Protein AF-A0A2X1QJP3-F1 (afdb_monomer_lite)

pLDDT: mean 70.98, std 19.0, range [32.03, 96.0]

InterPro domains:
  IPR008966 Adhesion domain superfamily [SSF49401] (2-78)
  IPR008966 Adhesion domain superfamily [SSF49401] (86-143)
  IPR015243 FimH, mannose-binding domain [PF09160] (1-73)
  IPR036937 Fimbrial-type adhesion domain superfamily [G3DSA:2.60.40.1090] (1-79)
  IPR036937 Fimbrial-type adhesion domain superfamily [G3DSA:2.60.40.1090] (85-146)

Structure (mmCIF, N/CA/C/O backbone):
data_AF-A0A2X1QJP3-F1
#
_entry.id   AF-A0A2X1QJP3-F1
#
loop_
_atom_site.group_PDB
_atom_site.id
_atom_site.type_symbol
_atom_site.label_atom_id
_atom_site.label_alt_id
_atom_site.label_comp_id
_atom_site.label_asym_id
_atom_site.label_entity_id
_atom_site.label_seq_id
_atom_site.pdbx_PDB_ins_code
_atom_site.Cartn_x
_atom_site.Cartn_y
_atom_site.Cartn_z
_atom_site.occupancy
_atom_site.B_iso_or_equiv
_atom_site.auth_seq_id
_atom_site.auth_comp_id
_atom_site.auth_asym_id
_atom_site.auth_atom_id
_atom_site.pdbx_PDB_model_num
ATOM 1 N N . MET A 1 1 ? 5.373 -3.718 -8.572 1.00 86.00 1 MET A N 1
ATOM 2 C CA . MET A 1 1 ? 6.142 -2.502 -9.040 1.00 86.00 1 MET A CA 1
ATOM 3 C C . MET A 1 1 ? 5.892 -2.263 -10.537 1.00 86.00 1 MET A C 1
ATOM 5 O O . MET A 1 1 ? 5.685 -3.204 -11.306 1.00 86.00 1 MET A O 1
ATOM 9 N N . LYS A 1 2 ? 5.605 -1.007 -10.703 1.00 88.56 2 LYS A N 1
ATOM 10 C CA . LYS A 1 2 ? 5.464 -0.645 -12.133 1.00 88.56 2 LYS A CA 1
ATOM 11 C C . LYS A 1 2 ? 6.765 -0.025 -12.666 1.00 88.56 2 LYS A C 1
ATOM 13 O O . LYS A 1 2 ? 7.277 0.955 -12.121 1.00 88.56 2 LYS A O 1
ATOM 18 N N . TYR A 1 3 ? 7.300 -0.706 -13.727 1.00 91.44 3 TYR A N 1
ATOM 19 C CA . TYR A 1 3 ? 8.567 -0.213 -14.304 1.00 91.44 3 TYR A CA 1
ATOM 20 C C . TYR A 1 3 ? 8.457 -0.128 -15.829 1.00 91.44 3 TYR A C 1
ATOM 22 O O . TYR A 1 3 ? 8.129 -1.106 -16.504 1.00 91.44 3 TYR A O 1
ATOM 30 N N . ASN A 1 4 ? 8.696 1.140 -16.280 1.00 90.75 4 ASN A N 1
ATOM 31 C CA . ASN A 1 4 ? 8.636 1.416 -17.729 1.00 90.75 4 ASN A CA 1
ATOM 32 C C . ASN A 1 4 ? 7.304 0.968 -18.326 1.00 90.75 4 ASN A C 1
ATOM 34 O O . ASN A 1 4 ? 7.266 0.372 -19.404 1.00 90.75 4 ASN A O 1
ATOM 38 N N . GLY A 1 5 ? 6.234 1.150 -17.460 1.00 87.94 5 GLY A N 1
ATOM 39 C CA . GLY A 1 5 ? 4.871 0.934 -18.004 1.00 87.94 5 GLY A CA 1
ATOM 40 C C . GLY A 1 5 ? 4.394 -0.508 -17.795 1.00 87.94 5 GLY A C 1
ATOM 41 O O . GLY A 1 5 ? 3.233 -0.811 -18.074 1.00 87.94 5 GLY A O 1
ATOM 42 N N . THR A 1 6 ? 5.321 -1.390 -17.275 1.00 89.25 6 THR A N 1
ATOM 43 C CA . THR A 1 6 ? 4.918 -2.798 -17.071 1.00 89.25 6 THR A CA 1
ATOM 44 C C . THR A 1 6 ? 4.939 -3.119 -15.568 1.00 89.25 6 THR A C 1
ATOM 46 O O . THR A 1 6 ? 5.788 -2.629 -14.820 1.00 89.25 6 THR A O 1
ATOM 49 N N . SER A 1 7 ? 3.946 -4.020 -15.262 1.00 90.19 7 SER A N 1
ATOM 50 C CA . SER A 1 7 ? 3.829 -4.359 -13.821 1.00 90.19 7 SER A CA 1
ATOM 51 C C . SER A 1 7 ? 4.610 -5.643 -13.510 1.00 90.19 7 SER A C 1
ATOM 53 O O . SER A 1 7 ? 4.568 -6.617 -14.265 1.00 90.19 7 SER A O 1
ATOM 55 N N . TYR A 1 8 ? 5.428 -5.476 -12.448 1.00 86.94 8 TYR A N 1
ATOM 56 C CA . TYR A 1 8 ? 6.179 -6.636 -11.925 1.00 86.94 8 TYR A CA 1
ATOM 57 C C . TYR A 1 8 ? 5.855 -6.868 -10.445 1.00 86.94 8 TYR A C 1
ATOM 59 O O . TYR A 1 8 ? 5.466 -5.946 -9.724 1.00 86.94 8 TYR A O 1
ATOM 67 N N . PRO A 1 9 ? 5.975 -8.196 -10.080 1.00 87.88 9 PRO A N 1
ATOM 68 C CA . PRO A 1 9 ? 5.813 -8.434 -8.638 1.00 87.88 9 PRO A CA 1
ATOM 69 C C . PRO A 1 9 ? 6.977 -7.834 -7.828 1.00 87.88 9 PRO A C 1
ATOM 71 O O . PRO A 1 9 ? 8.089 -7.676 -8.339 1.00 87.88 9 PRO A O 1
ATOM 74 N N . PHE A 1 10 ? 6.541 -7.442 -6.624 1.00 83.62 10 PHE A N 1
ATOM 75 C CA . PHE A 1 10 ? 7.576 -6.950 -5.686 1.00 83.62 10 PHE A CA 1
ATOM 76 C C . PHE A 1 10 ? 7.445 -7.709 -4.358 1.00 83.62 10 PHE A C 1
ATOM 78 O O . PHE A 1 10 ? 6.395 -7.691 -3.712 1.00 83.62 10 PHE A O 1
ATOM 85 N N . PRO A 1 11 ? 8.676 -8.395 -4.044 1.00 88.06 11 PRO A N 1
ATOM 86 C CA . PRO A 1 11 ? 10.057 -8.305 -4.550 1.00 88.06 11 PRO A CA 1
ATOM 87 C C . PRO A 1 11 ? 10.199 -8.958 -5.935 1.00 88.06 11 PRO A C 1
ATOM 89 O O . PRO A 1 11 ? 9.507 -9.929 -6.252 1.00 88.06 11 PRO A O 1
ATOM 92 N N . THR A 1 12 ? 11.014 -8.305 -6.797 1.00 87.94 12 THR A N 1
ATOM 93 C CA . THR A 1 12 ? 11.118 -8.822 -8.184 1.00 87.94 12 THR A CA 1
ATOM 94 C C . THR A 1 12 ? 11.831 -10.178 -8.180 1.00 87.94 12 THR A C 1
ATOM 96 O O . THR A 1 12 ? 12.723 -10.429 -7.367 1.00 87.94 12 THR A O 1
ATOM 99 N N . THR A 1 13 ? 11.341 -11.094 -8.994 1.00 90.00 13 THR A N 1
ATOM 100 C CA . THR A 1 13 ? 11.968 -12.438 -9.067 1.00 90.00 13 THR A CA 1
ATOM 101 C C . THR A 1 13 ? 12.755 -12.573 -10.371 1.00 90.00 13 THR A C 1
ATOM 103 O O . THR A 1 13 ? 13.557 -13.498 -10.511 1.00 90.00 13 THR A O 1
ATOM 106 N N . THR A 1 14 ? 12.459 -11.616 -11.236 1.00 90.31 14 THR A N 1
ATOM 107 C CA . THR A 1 14 ? 13.229 -11.625 -12.495 1.00 90.31 14 THR A CA 1
ATOM 108 C C . THR A 1 14 ? 13.652 -10.191 -12.830 1.00 90.31 14 THR A C 1
ATOM 110 O O . THR A 1 14 ? 13.068 -9.222 -12.340 1.00 90.31 14 THR A O 1
ATOM 113 N N . GLU A 1 15 ? 14.772 -10.194 -13.726 1.00 90.38 15 GLU A N 1
ATOM 114 C CA . GLU A 1 15 ? 15.250 -8.857 -14.147 1.00 90.38 15 GLU A CA 1
ATOM 115 C C . GLU A 1 15 ? 14.221 -8.168 -15.060 1.00 90.38 15 GLU A C 1
ATOM 117 O O . GLU A 1 15 ? 13.614 -8.799 -15.927 1.00 90.38 15 GLU A O 1
ATOM 122 N N . THR A 1 16 ? 13.987 -6.837 -14.762 1.00 92.69 16 THR A N 1
ATOM 123 C CA . THR A 1 16 ? 12.951 -6.103 -15.531 1.00 92.69 16 THR A CA 1
ATOM 124 C C . THR A 1 16 ? 13.511 -5.683 -16.893 1.00 92.69 16 THR A C 1
ATOM 126 O O . THR A 1 16 ? 14.692 -5.881 -17.182 1.00 92.69 16 THR A O 1
ATOM 129 N N . ALA A 1 17 ? 12.527 -5.110 -17.668 1.00 90.44 17 ALA A N 1
ATOM 130 C CA . ALA A 1 17 ? 12.951 -4.651 -19.004 1.00 90.44 17 ALA A CA 1
ATOM 131 C C . ALA A 1 17 ? 13.870 -3.423 -18.873 1.00 90.44 17 ALA A C 1
ATOM 133 O O . ALA A 1 17 ? 13.816 -2.687 -17.885 1.00 90.44 17 ALA A O 1
ATOM 134 N N . ARG A 1 18 ? 14.727 -3.341 -19.989 1.00 91.12 18 ARG A N 1
ATOM 135 C CA . ARG A 1 18 ? 15.709 -2.229 -19.941 1.00 91.12 18 ARG A CA 1
ATOM 136 C C . ARG A 1 18 ? 15.039 -0.894 -20.302 1.00 91.12 18 ARG A C 1
ATOM 138 O O . ARG A 1 18 ? 14.050 -0.854 -21.038 1.00 91.12 18 ARG A O 1
ATOM 145 N N . VAL A 1 19 ? 15.619 0.168 -19.617 1.00 92.81 19 VAL A N 1
ATOM 146 C CA . VAL A 1 19 ? 15.228 1.546 -19.997 1.00 92.81 19 VAL A CA 1
ATOM 147 C C . VAL A 1 19 ? 16.423 2.211 -20.693 1.00 92.81 19 VAL A C 1
ATOM 149 O O . VAL A 1 19 ? 17.562 2.133 -20.226 1.00 92.81 19 VAL A O 1
ATOM 152 N N . ILE A 1 20 ? 16.043 2.934 -21.829 1.00 92.38 20 ILE A N 1
ATOM 153 C CA . ILE A 1 20 ? 17.155 3.522 -22.611 1.00 92.38 20 ILE A CA 1
ATOM 154 C C . ILE A 1 20 ? 17.252 5.020 -22.277 1.00 92.38 20 ILE A C 1
ATOM 156 O O . ILE A 1 20 ? 16.264 5.756 -22.337 1.00 92.38 20 ILE A O 1
ATOM 160 N N . TYR A 1 21 ? 18.461 5.326 -21.870 1.00 92.25 21 TYR A N 1
ATOM 161 C CA . TYR A 1 21 ? 18.738 6.772 -21.711 1.00 92.25 21 TYR A CA 1
ATOM 162 C C . TYR A 1 21 ? 19.705 7.233 -22.805 1.00 92.25 21 TYR A C 1
ATOM 164 O O . TYR A 1 21 ? 20.888 6.883 -22.804 1.00 92.25 21 TYR A O 1
ATOM 172 N N . ASP A 1 22 ? 19.165 8.081 -23.780 1.00 92.81 22 ASP A N 1
ATOM 173 C CA . ASP A 1 22 ? 20.009 8.364 -24.977 1.00 92.81 22 ASP A CA 1
ATOM 174 C C . ASP A 1 22 ? 20.188 9.878 -25.132 1.00 92.81 22 ASP A C 1
ATOM 176 O O . ASP A 1 22 ? 20.591 10.348 -26.198 1.00 92.81 22 ASP A O 1
ATOM 180 N N . SER A 1 23 ? 19.866 10.574 -24.055 1.00 93.06 23 SER A N 1
ATOM 181 C CA . SER A 1 23 ? 20.024 12.043 -24.177 1.00 93.06 23 SER A CA 1
ATOM 182 C C . SER A 1 23 ? 20.761 12.573 -22.941 1.00 93.06 23 SER A C 1
ATOM 184 O O . SER A 1 23 ? 20.840 11.904 -21.908 1.00 93.06 23 SER A O 1
ATOM 186 N N . ARG A 1 24 ? 21.313 13.785 -23.129 1.00 92.56 24 ARG A N 1
ATOM 187 C CA . ARG A 1 24 ? 22.007 14.430 -21.984 1.00 92.56 24 ARG A CA 1
ATOM 188 C C . ARG A 1 24 ? 21.008 15.175 -21.097 1.00 92.56 24 ARG A C 1
ATOM 190 O O . ARG A 1 24 ? 21.357 15.584 -19.988 1.00 92.56 24 ARG A O 1
ATOM 197 N N . THR A 1 25 ? 19.827 15.245 -21.577 1.00 94.62 25 THR A N 1
ATOM 198 C CA . THR A 1 25 ? 18.778 15.877 -20.751 1.00 94.62 25 THR A CA 1
ATOM 199 C C . THR A 1 25 ? 18.263 14.906 -19.677 1.00 94.62 25 THR A C 1
ATOM 201 O O . THR A 1 25 ? 18.137 13.702 -19.910 1.00 94.62 25 THR A O 1
ATOM 204 N N . ASP A 1 26 ? 18.014 15.556 -18.500 1.00 91.38 26 ASP A N 1
ATOM 205 C CA . ASP A 1 26 ? 17.525 14.694 -17.401 1.00 91.38 26 ASP A CA 1
ATOM 206 C C . ASP A 1 26 ? 16.155 14.087 -17.744 1.00 91.38 26 ASP A C 1
ATOM 208 O O . ASP A 1 26 ? 15.246 14.779 -18.207 1.00 91.38 26 ASP A O 1
ATOM 212 N N . LYS A 1 27 ? 16.137 12.768 -17.516 1.00 91.06 27 LYS A N 1
ATOM 213 C CA . LYS A 1 27 ? 14.872 12.026 -17.719 1.00 91.06 27 LYS A CA 1
ATOM 214 C C . LYS A 1 27 ? 14.555 11.216 -16.450 1.00 91.06 27 LYS A C 1
ATOM 216 O O . LYS A 1 27 ? 15.436 10.597 -15.851 1.00 91.06 27 LYS A O 1
ATOM 221 N N . PRO A 1 28 ? 13.286 11.366 -16.112 1.00 90.19 28 PRO A N 1
ATOM 222 C CA . PRO A 1 28 ? 12.917 10.666 -14.872 1.00 90.19 28 PRO A CA 1
ATOM 223 C C . PRO A 1 28 ? 13.051 9.139 -15.020 1.00 90.19 28 PRO A C 1
ATOM 225 O O . PRO A 1 28 ? 12.919 8.595 -16.120 1.00 90.19 28 PRO A O 1
ATOM 228 N N . TRP A 1 29 ? 13.400 8.568 -13.886 1.00 90.62 29 TRP A N 1
ATOM 229 C CA . TRP A 1 29 ? 13.403 7.091 -13.798 1.00 90.62 29 TRP A CA 1
ATOM 230 C C . TRP A 1 29 ? 11.971 6.569 -13.604 1.00 90.62 29 TRP A C 1
ATOM 232 O O . TRP A 1 29 ? 11.289 6.915 -12.636 1.00 90.62 29 TRP A O 1
ATOM 242 N N . PRO A 1 30 ? 11.488 5.834 -14.633 1.00 90.69 30 PRO A N 1
ATOM 243 C CA . PRO A 1 30 ? 10.060 5.462 -14.640 1.00 90.69 30 PRO A CA 1
ATOM 244 C C . PRO A 1 30 ? 9.781 4.262 -13.726 1.00 90.69 30 PRO A C 1
ATOM 246 O O . PRO A 1 30 ? 9.454 3.172 -14.201 1.00 90.69 30 PRO A O 1
ATOM 249 N N . ALA A 1 31 ? 9.888 4.503 -12.422 1.00 87.50 31 ALA A N 1
ATOM 250 C CA . ALA A 1 31 ? 9.601 3.380 -11.499 1.00 87.50 31 ALA A CA 1
ATOM 251 C C . ALA A 1 31 ? 8.637 3.860 -10.408 1.00 87.50 31 ALA A C 1
ATOM 253 O O . ALA A 1 31 ? 8.760 4.972 -9.889 1.00 87.50 31 ALA A O 1
ATOM 254 N N . VAL A 1 32 ? 7.612 3.001 -10.307 1.00 87.75 32 VAL A N 1
ATOM 255 C CA . VAL A 1 32 ? 6.654 3.284 -9.221 1.00 87.75 32 VAL A CA 1
ATOM 256 C C . VAL A 1 32 ? 6.540 2.019 -8.358 1.00 87.75 32 VAL A C 1
ATOM 258 O O . VAL A 1 32 ? 6.320 0.916 -8.863 1.00 87.75 32 VAL A O 1
ATOM 261 N N . LEU A 1 33 ? 6.742 2.273 -6.986 1.00 82.75 33 LEU A N 1
ATOM 262 C CA . LEU A 1 33 ? 6.627 1.126 -6.057 1.00 82.75 33 LEU A CA 1
ATOM 263 C C . LEU A 1 33 ? 5.270 1.178 -5.339 1.00 82.75 33 LEU A C 1
ATOM 265 O O . LEU A 1 33 ? 4.868 2.216 -4.807 1.00 82.75 33 LEU A O 1
ATOM 269 N N . TYR A 1 34 ? 4.628 0.038 -5.516 1.00 78.25 34 TYR A N 1
ATOM 270 C CA . TYR A 1 34 ? 3.333 -0.022 -4.808 1.00 78.25 34 TYR A CA 1
ATOM 271 C C . TYR A 1 34 ? 3.488 -0.865 -3.536 1.00 78.25 34 TYR A C 1
ATOM 273 O O . TYR A 1 34 ? 4.076 -1.949 -3.552 1.00 78.25 34 TYR A O 1
ATOM 281 N N . LEU A 1 35 ? 3.119 -0.279 -2.440 1.00 70.25 35 LEU A N 1
ATOM 282 C CA . LEU A 1 35 ? 3.205 -1.022 -1.163 1.00 70.25 35 LEU A CA 1
ATOM 283 C C . LEU A 1 35 ? 1.822 -1.559 -0.785 1.00 70.25 35 LEU A C 1
ATOM 285 O O . LEU A 1 35 ? 0.806 -0.880 -0.949 1.00 70.25 35 LEU A O 1
ATOM 289 N N . THR A 1 36 ? 1.803 -2.960 -0.629 1.00 62.72 36 THR A N 1
ATOM 290 C CA . THR A 1 36 ? 0.517 -3.525 -0.181 1.00 62.72 36 THR A CA 1
ATOM 291 C C . THR A 1 36 ? 0.449 -3.472 1.359 1.00 62.72 36 THR A C 1
ATOM 293 O O . THR A 1 36 ? 1.395 -3.852 2.053 1.00 62.72 36 THR A O 1
ATOM 296 N N . PRO A 1 37 ? -0.574 -2.779 1.813 1.00 54.72 37 PRO A N 1
ATOM 297 C CA . PRO A 1 37 ? -0.717 -2.700 3.273 1.00 54.72 37 PRO A CA 1
ATOM 298 C C . PRO A 1 37 ? -0.913 -4.091 3.903 1.00 54.72 37 PRO A C 1
ATOM 300 O O . PRO A 1 37 ? -1.516 -4.981 3.299 1.00 54.72 37 PRO A O 1
ATOM 303 N N . VAL A 1 38 ? -0.136 -4.481 4.944 1.00 55.97 38 VAL A N 1
ATOM 304 C CA . VAL A 1 38 ? -0.135 -5.824 5.586 1.00 55.97 38 VAL A CA 1
ATOM 305 C C . VAL A 1 38 ? -1.216 -5.865 6.671 1.00 55.97 38 VAL A C 1
ATOM 307 O O . VAL A 1 38 ? -1.473 -6.925 7.245 1.00 55.97 38 VAL A O 1
ATOM 310 N N . SER A 1 39 ? -2.155 -4.685 6.742 1.00 47.38 39 SER A N 1
ATOM 311 C CA . SER A 1 39 ? -3.184 -4.938 7.778 1.00 47.38 39 SER A CA 1
ATOM 312 C C . SER A 1 39 ? -4.460 -4.163 7.443 1.00 47.38 39 SER A C 1
ATOM 314 O O . SER A 1 39 ? -4.481 -3.345 6.522 1.00 47.38 39 SER A O 1
ATOM 316 N N . THR A 1 40 ? -5.621 -4.713 7.881 1.00 52.19 40 THR A N 1
ATOM 317 C CA . THR A 1 40 ? -7.038 -4.341 7.657 1.00 52.19 40 THR A CA 1
ATOM 318 C C . THR A 1 40 ? -7.413 -3.154 8.552 1.00 52.19 40 THR A C 1
ATOM 320 O O . THR A 1 40 ? -8.182 -2.288 8.129 1.00 52.19 40 THR A O 1
ATOM 323 N N . ALA A 1 41 ? -6.414 -2.560 9.427 1.00 43.94 41 ALA A N 1
ATOM 324 C CA . ALA A 1 41 ? -6.808 -1.329 10.152 1.00 43.94 41 ALA A CA 1
ATOM 325 C C . ALA A 1 41 ? -5.701 -0.949 11.142 1.00 43.94 41 ALA A C 1
ATOM 327 O O . ALA A 1 41 ? -5.889 -0.053 11.969 1.00 43.94 41 ALA A O 1
ATOM 328 N N . GLY A 1 42 ? -4.424 -1.272 10.862 1.00 48.53 42 GLY A N 1
ATOM 329 C CA . GLY A 1 42 ? -3.352 -0.739 11.747 1.00 48.53 42 GLY A CA 1
ATOM 330 C C . GLY A 1 42 ? -2.223 -0.126 10.913 1.00 48.53 42 GLY A C 1
ATOM 331 O O . GLY A 1 42 ? -1.778 -0.706 9.920 1.00 48.53 42 GLY A O 1
ATOM 332 N N . GLY A 1 43 ? -2.481 1.059 10.336 1.00 51.31 43 GLY A N 1
ATOM 333 C CA . GLY A 1 43 ? -1.519 1.902 9.578 1.00 51.31 43 GLY A CA 1
ATOM 334 C C . GLY A 1 43 ? -0.066 1.545 9.914 1.00 51.31 43 GLY A C 1
ATOM 335 O O . GLY A 1 43 ? 0.237 1.021 10.988 1.00 51.31 43 GLY A O 1
ATOM 336 N N . VAL A 1 44 ? 0.713 1.075 8.938 1.00 55.22 44 VAL A N 1
ATOM 337 C CA . VAL A 1 44 ? 2.179 0.951 9.151 1.00 55.22 44 VAL A CA 1
ATOM 338 C C . VAL A 1 44 ? 2.829 2.324 8.926 1.00 55.22 44 VAL A C 1
ATOM 340 O O . VAL A 1 44 ? 2.560 3.007 7.935 1.00 55.22 44 VAL A O 1
ATOM 343 N N . ALA A 1 45 ? 3.182 2.954 10.106 1.00 58.00 45 ALA A N 1
ATOM 344 C CA . ALA A 1 45 ? 3.943 4.223 10.019 1.00 58.00 45 ALA A CA 1
ATOM 345 C C . ALA A 1 45 ? 5.290 4.002 9.311 1.00 58.00 45 ALA A C 1
ATOM 347 O O . ALA A 1 45 ? 5.982 3.009 9.546 1.00 58.00 45 ALA A O 1
ATOM 348 N N . ILE A 1 46 ? 5.430 4.680 8.058 1.00 66.94 46 ILE A N 1
ATOM 349 C CA . ILE A 1 46 ? 6.784 4.748 7.454 1.00 66.94 46 ILE A CA 1
ATOM 350 C C . ILE A 1 46 ? 7.532 5.944 8.067 1.00 66.94 46 ILE A C 1
ATOM 352 O O . ILE A 1 46 ? 7.133 7.100 7.907 1.00 66.94 46 ILE A O 1
ATOM 356 N N . THR A 1 47 ? 8.387 5.599 8.926 1.00 68.50 47 THR A N 1
ATOM 357 C CA . THR A 1 47 ? 9.137 6.623 9.679 1.00 68.50 47 THR A CA 1
ATOM 358 C C . THR A 1 47 ? 10.318 7.144 8.839 1.00 68.50 47 THR A C 1
ATOM 360 O O . THR A 1 47 ? 10.880 6.422 8.012 1.00 68.50 47 THR A O 1
ATOM 363 N N . ALA A 1 48 ? 10.480 8.477 9.043 1.00 73.06 48 ALA A N 1
ATOM 364 C CA . ALA A 1 48 ? 11.623 9.090 8.339 1.00 73.06 48 ALA A CA 1
ATOM 365 C C . ALA A 1 48 ? 12.930 8.401 8.762 1.00 73.06 48 ALA A C 1
ATOM 367 O O . ALA A 1 48 ? 13.126 8.066 9.933 1.00 73.06 48 ALA A O 1
ATOM 368 N N . GLY A 1 49 ? 13.602 8.030 7.730 1.00 74.75 49 GLY A N 1
ATOM 369 C CA . GLY A 1 49 ? 14.935 7.473 8.042 1.00 74.75 49 GLY A CA 1
ATOM 370 C C . GLY A 1 49 ? 14.912 5.942 8.038 1.00 74.75 49 GLY A C 1
ATOM 371 O O . GLY A 1 49 ? 15.975 5.318 8.063 1.00 74.75 49 GLY A O 1
ATOM 372 N N . SER A 1 50 ? 13.699 5.458 7.975 1.00 79.62 50 SER A N 1
ATOM 373 C CA . SER A 1 50 ? 13.629 3.985 7.929 1.00 79.62 50 SER A CA 1
ATOM 374 C C . SER A 1 50 ? 13.778 3.460 6.493 1.00 79.62 50 SER A C 1
ATOM 376 O O . SER A 1 50 ? 13.420 4.134 5.525 1.00 79.62 50 SER A O 1
ATOM 378 N N . LEU A 1 51 ? 14.514 2.361 6.442 1.00 80.56 51 LEU A N 1
ATOM 379 C CA . LEU A 1 51 ? 14.685 1.732 5.113 1.00 80.56 51 LEU A CA 1
ATOM 380 C C . LEU A 1 51 ? 13.358 1.122 4.634 1.00 80.56 51 LEU A C 1
ATOM 382 O O . LEU A 1 51 ? 12.747 0.303 5.325 1.00 80.56 51 LEU A O 1
ATOM 386 N N . ILE A 1 52 ? 12.967 1.563 3.291 1.00 79.94 52 ILE A N 1
ATOM 387 C CA . ILE A 1 52 ? 11.635 1.112 2.809 1.00 79.94 52 ILE A CA 1
ATOM 388 C C . ILE A 1 52 ? 11.819 0.141 1.641 1.00 79.94 52 ILE A C 1
ATOM 390 O O . ILE A 1 52 ? 11.004 -0.769 1.468 1.00 79.94 52 ILE A O 1
ATOM 394 N N . ALA A 1 53 ? 12.938 0.292 1.034 1.00 84.31 53 ALA A N 1
ATOM 395 C CA . ALA A 1 53 ? 13.147 -0.664 -0.077 1.00 84.31 53 ALA A CA 1
ATOM 396 C C . ALA A 1 53 ? 14.614 -0.606 -0.521 1.00 84.31 53 ALA A C 1
ATOM 398 O O . ALA A 1 53 ? 15.303 0.398 -0.321 1.00 84.31 53 ALA A O 1
ATOM 399 N N . VAL A 1 54 ? 15.015 -1.768 -1.007 1.00 88.38 54 VAL A N 1
ATOM 400 C CA . VAL A 1 54 ? 16.361 -1.840 -1.623 1.00 88.38 54 VAL A CA 1
ATOM 401 C C . VAL A 1 54 ? 16.195 -2.232 -3.098 1.00 88.38 54 VAL A C 1
ATOM 403 O O . VAL A 1 54 ? 15.562 -3.239 -3.426 1.00 88.38 54 VAL A O 1
ATOM 406 N N . LEU A 1 55 ? 16.760 -1.317 -3.941 1.00 90.00 55 LEU A N 1
ATOM 407 C CA . LEU A 1 55 ? 16.672 -1.628 -5.385 1.00 90.00 55 LEU A CA 1
ATOM 408 C C . LEU A 1 55 ? 18.065 -1.930 -5.943 1.00 90.00 55 LEU A C 1
ATOM 410 O O . LEU A 1 55 ? 19.029 -1.205 -5.685 1.00 90.00 55 LEU A O 1
ATOM 414 N N . ILE A 1 56 ? 18.034 -3.030 -6.669 1.00 92.75 56 ILE A N 1
ATOM 415 C CA . ILE A 1 56 ? 19.310 -3.404 -7.319 1.00 92.75 56 ILE A CA 1
ATOM 416 C C . ILE A 1 56 ? 19.197 -3.082 -8.816 1.00 92.75 56 ILE A C 1
ATOM 418 O O . ILE A 1 56 ? 18.347 -3.626 -9.525 1.00 92.75 56 ILE A O 1
ATOM 422 N N . LEU A 1 57 ? 20.134 -2.138 -9.261 1.00 93.06 57 LEU A N 1
ATOM 423 C CA . LEU A 1 57 ? 20.095 -1.736 -10.682 1.00 93.06 57 LEU A CA 1
ATOM 424 C C . LEU A 1 57 ? 21.261 -2.370 -11.449 1.00 93.06 57 LEU A C 1
ATOM 426 O O . LEU A 1 57 ? 22.363 -2.531 -10.919 1.00 93.06 57 LEU A O 1
ATOM 430 N N . HIS A 1 58 ? 20.864 -2.696 -12.623 1.00 95.00 58 HIS A N 1
ATOM 431 C CA . HIS A 1 58 ? 21.875 -3.284 -13.528 1.00 95.00 58 HIS A CA 1
ATOM 432 C C . HIS A 1 58 ? 22.029 -2.394 -14.768 1.00 95.00 58 HIS A C 1
ATOM 434 O O . HIS A 1 58 ? 21.087 -2.210 -15.542 1.00 95.00 58 HIS A O 1
ATOM 440 N N . GLN A 1 59 ? 23.290 -1.828 -14.852 1.00 94.19 59 GLN A N 1
ATOM 441 C CA . GLN A 1 59 ? 23.536 -0.895 -15.973 1.00 94.19 59 GLN A CA 1
ATOM 442 C C . GLN A 1 59 ? 24.482 -1.521 -17.010 1.00 94.19 59 GLN A C 1
ATOM 444 O O . GLN A 1 59 ? 25.523 -2.085 -16.669 1.00 94.19 59 GLN A O 1
ATOM 449 N N . THR A 1 60 ? 23.977 -1.345 -18.240 1.00 95.75 60 THR A N 1
ATOM 450 C CA . THR A 1 60 ? 24.832 -1.771 -19.371 1.00 95.75 60 THR A CA 1
ATOM 451 C C . THR A 1 60 ? 24.805 -0.699 -20.462 1.00 95.75 60 THR A C 1
ATOM 453 O O . THR A 1 60 ? 24.154 0.337 -20.313 1.00 95.75 60 THR A O 1
ATOM 456 N N . ASN A 1 61 ? 25.773 -1.014 -21.478 1.00 93.88 61 ASN A N 1
ATOM 457 C CA . ASN A 1 61 ? 25.771 -0.047 -22.599 1.00 93.88 61 ASN A CA 1
ATOM 458 C C . ASN A 1 61 ? 25.982 -0.781 -23.926 1.00 93.88 61 ASN A C 1
ATOM 460 O O . ASN A 1 61 ? 26.162 -1.999 -23.952 1.00 93.88 61 ASN A O 1
ATOM 464 N N . ASN A 1 62 ? 25.774 0.088 -24.969 1.00 94.12 62 ASN A N 1
ATOM 465 C CA . ASN A 1 62 ? 25.873 -0.564 -26.303 1.00 94.12 62 ASN A CA 1
ATOM 466 C C . ASN A 1 62 ? 27.258 -0.351 -26.918 1.00 94.12 62 ASN A C 1
ATOM 468 O O . ASN A 1 62 ? 27.442 -0.566 -28.117 1.00 94.12 62 ASN A O 1
ATOM 472 N N . TYR A 1 63 ? 28.313 0.064 -26.215 1.00 94.94 63 TYR A N 1
ATOM 473 C CA . TYR A 1 63 ? 29.654 0.341 -26.775 1.00 94.94 63 TYR A CA 1
ATOM 474 C C . TYR A 1 63 ? 30.647 -0.751 -26.371 1.00 94.94 63 TYR A C 1
ATOM 476 O O . TYR A 1 63 ? 31.387 -1.249 -27.222 1.00 94.94 63 TYR A O 1
ATOM 484 N N . ASN A 1 64 ? 30.563 -1.171 -25.162 1.00 96.00 64 ASN A N 1
ATOM 485 C CA . ASN A 1 64 ? 31.495 -2.239 -24.736 1.00 96.00 64 ASN A CA 1
ATOM 486 C C . ASN A 1 64 ? 30.787 -3.259 -23.844 1.00 96.00 64 ASN A C 1
ATOM 488 O O . ASN A 1 64 ? 29.563 -3.387 -23.889 1.00 96.00 64 ASN A O 1
ATOM 492 N N . SER A 1 65 ? 31.700 -4.062 -23.088 1.00 94.50 65 SER A N 1
ATOM 493 C CA . SER A 1 65 ? 31.083 -5.164 -22.309 1.00 94.50 65 SER A CA 1
ATOM 494 C C . SER A 1 65 ? 30.848 -4.735 -20.856 1.00 94.50 65 SER A C 1
ATOM 496 O O . SER A 1 65 ? 30.828 -5.576 -19.954 1.00 94.50 65 SER A O 1
ATOM 498 N N . ASP A 1 66 ? 30.737 -3.403 -20.727 1.00 95.31 66 ASP A N 1
ATOM 499 C CA . ASP A 1 66 ? 30.454 -2.939 -19.355 1.00 95.31 66 ASP A CA 1
ATOM 500 C C . ASP A 1 66 ? 29.108 -3.473 -18.846 1.00 95.31 66 ASP A C 1
ATOM 502 O O . ASP A 1 66 ? 28.094 -3.427 -19.546 1.00 95.31 66 ASP A O 1
ATOM 506 N N . SER A 1 67 ? 29.162 -3.938 -17.590 1.00 95.31 67 SER A N 1
ATOM 507 C CA . SER A 1 67 ? 27.958 -4.461 -16.912 1.00 95.31 67 SER A CA 1
ATOM 508 C C . SER A 1 67 ? 28.150 -4.369 -15.392 1.00 95.31 67 SER A C 1
ATOM 510 O O . SER A 1 67 ? 28.965 -5.084 -14.806 1.00 95.31 67 SER A O 1
ATOM 512 N N . PHE A 1 68 ? 27.399 -3.453 -14.867 1.00 94.56 68 PHE A N 1
ATOM 513 C CA . PHE A 1 68 ? 27.594 -3.218 -13.423 1.00 94.56 68 PHE A CA 1
ATOM 514 C C . PHE A 1 68 ? 26.238 -3.187 -12.713 1.00 94.56 68 PHE A C 1
ATOM 516 O O . PHE A 1 68 ? 25.216 -2.828 -13.302 1.00 94.56 68 PHE A O 1
ATOM 523 N N . GLN A 1 69 ? 26.387 -3.509 -11.410 1.00 94.12 69 GLN A N 1
ATOM 524 C CA . GLN A 1 69 ? 25.173 -3.440 -10.569 1.00 94.12 69 GLN A CA 1
ATOM 525 C C . GLN A 1 69 ? 25.371 -2.420 -9.446 1.00 94.12 69 GLN A C 1
ATOM 527 O O . GLN A 1 69 ? 26.464 -2.286 -8.890 1.00 94.12 69 GLN A O 1
ATOM 532 N N . PHE A 1 70 ? 24.248 -1.756 -9.260 1.00 92.38 70 PHE A N 1
ATOM 533 C CA . PHE A 1 70 ? 24.271 -0.776 -8.159 1.00 92.38 70 PHE A CA 1
ATOM 534 C C . PHE A 1 70 ? 23.082 -1.027 -7.226 1.00 92.38 70 PHE A C 1
ATOM 536 O O . PHE A 1 70 ? 22.000 -1.428 -7.660 1.00 92.38 70 PHE A O 1
ATOM 543 N N . ILE A 1 71 ? 23.442 -0.705 -5.955 1.00 91.62 71 ILE A N 1
ATOM 544 C CA . ILE A 1 71 ? 22.347 -0.896 -4.974 1.00 91.62 71 ILE A CA 1
ATOM 545 C C . ILE A 1 71 ? 21.897 0.489 -4.482 1.00 91.62 71 ILE A C 1
ATOM 547 O O . ILE A 1 71 ? 22.708 1.306 -4.039 1.00 91.62 71 ILE A O 1
ATOM 551 N N . TRP A 1 72 ? 20.597 0.621 -4.625 1.00 90.44 72 TRP A N 1
ATOM 552 C CA . TRP A 1 72 ? 20.035 1.888 -4.116 1.00 90.44 72 TRP A CA 1
ATOM 553 C C . TRP A 1 72 ? 19.100 1.593 -2.937 1.00 90.44 72 TRP A C 1
ATOM 555 O O . TRP A 1 72 ? 18.140 0.829 -3.055 1.00 90.44 72 TRP A O 1
ATOM 565 N N . LYS A 1 73 ? 19.477 2.333 -1.828 1.00 86.50 73 LYS A N 1
ATOM 566 C CA . LYS A 1 73 ? 18.588 2.166 -0.654 1.00 86.50 73 LYS A CA 1
ATOM 567 C C . LYS A 1 73 ? 17.677 3.393 -0.520 1.00 86.50 73 LYS A C 1
ATOM 569 O O . LYS A 1 73 ? 18.135 4.537 -0.553 1.00 86.50 73 LYS A O 1
ATOM 574 N N . PHE A 1 74 ? 16.459 3.011 -0.373 1.00 84.06 74 PHE A N 1
ATOM 575 C CA . PHE A 1 74 ? 15.496 4.133 -0.327 1.00 84.06 74 PHE A CA 1
ATOM 576 C C . PHE A 1 74 ? 15.027 4.325 1.122 1.00 84.06 74 PHE A C 1
ATOM 578 O O . PHE A 1 74 ? 14.477 3.414 1.744 1.00 84.06 74 PHE A O 1
ATOM 585 N N . THR A 1 75 ? 15.343 5.596 1.483 1.00 81.94 75 THR A N 1
ATOM 586 C CA . THR A 1 75 ? 14.962 5.981 2.857 1.00 81.94 75 THR A CA 1
ATOM 587 C C . THR A 1 75 ? 14.157 7.293 2.802 1.00 81.94 75 THR A C 1
ATOM 589 O O . THR A 1 75 ? 14.571 8.269 2.172 1.00 81.94 75 THR A O 1
ATOM 592 N N . PRO A 1 76 ? 12.988 7.147 3.380 1.00 77.19 76 PRO A N 1
ATOM 593 C CA . PRO A 1 76 ? 12.177 8.372 3.346 1.00 77.19 76 PRO A CA 1
ATOM 594 C C . PRO A 1 76 ? 12.808 9.498 4.185 1.00 77.19 76 PRO A C 1
ATOM 596 O O . PRO A 1 76 ? 13.447 9.243 5.210 1.00 77.19 76 PRO A O 1
ATOM 599 N N . THR A 1 77 ? 12.701 10.698 3.655 1.00 75.50 77 THR A N 1
ATOM 600 C CA . THR A 1 77 ? 13.293 11.863 4.367 1.00 75.50 77 THR A CA 1
ATOM 601 C C . THR A 1 77 ? 12.267 12.461 5.339 1.00 75.50 77 THR A C 1
ATOM 603 O O . THR A 1 77 ? 12.654 13.124 6.304 1.00 75.50 77 THR A O 1
ATOM 606 N N . THR A 1 78 ? 11.063 12.133 5.100 1.00 64.81 78 THR A N 1
ATOM 607 C CA . THR A 1 78 ? 10.037 12.629 6.047 1.00 64.81 78 THR A CA 1
ATOM 608 C C . THR A 1 78 ? 9.115 11.470 6.446 1.00 64.81 78 THR A C 1
ATOM 610 O O . THR A 1 78 ? 9.000 10.469 5.734 1.00 64.81 78 THR A O 1
ATOM 613 N N . THR A 1 79 ? 8.610 11.594 7.721 1.00 59.72 79 THR A N 1
ATOM 614 C CA . THR A 1 79 ? 7.669 10.556 8.197 1.00 59.72 79 THR A CA 1
ATOM 615 C C . THR A 1 79 ? 6.282 10.801 7.588 1.00 59.72 79 THR A C 1
ATOM 617 O O . THR A 1 79 ? 5.794 11.932 7.540 1.00 59.72 79 THR A O 1
ATOM 620 N N . TRP A 1 80 ? 5.888 9.751 6.906 1.00 52.31 80 TRP A N 1
ATOM 621 C CA . TRP A 1 80 ? 4.543 9.881 6.300 1.00 52.31 80 TRP A CA 1
ATOM 622 C C . TRP A 1 80 ? 3.636 8.752 6.811 1.00 52.31 80 TRP A C 1
ATOM 624 O O . TRP A 1 80 ? 4.090 7.638 7.081 1.00 52.31 80 TRP A O 1
ATOM 634 N N . TRP A 1 81 ? 2.495 9.213 7.207 1.00 45.44 81 TRP A N 1
ATOM 635 C CA . TRP A 1 81 ? 1.459 8.249 7.644 1.00 45.44 81 TRP A CA 1
ATOM 636 C C . TRP A 1 81 ? 0.615 7.801 6.442 1.00 45.44 81 TRP A C 1
ATOM 638 O O . TRP A 1 81 ? 0.111 8.622 5.672 1.00 45.44 81 TRP A O 1
ATOM 648 N N . SER A 1 82 ? 0.891 6.530 5.984 1.00 50.94 82 SER A N 1
ATOM 649 C CA . SER A 1 82 ? 0.048 5.972 4.902 1.00 50.94 82 SER A CA 1
ATOM 650 C C . SER A 1 82 ? -1.272 5.447 5.478 1.00 50.94 82 SER A C 1
ATOM 652 O O . SER A 1 82 ? -1.299 4.801 6.527 1.00 50.94 82 SER A O 1
ATOM 654 N N . PRO A 1 83 ? -2.476 6.050 4.961 1.00 43.97 83 PRO A N 1
ATOM 655 C CA . PRO A 1 83 ? -3.750 5.506 5.445 1.00 43.97 83 PRO A CA 1
ATOM 656 C C . PRO A 1 83 ? -3.888 4.004 5.121 1.00 43.97 83 PRO A C 1
ATOM 658 O O . PRO A 1 83 ? -3.339 3.518 4.129 1.00 43.97 83 PRO A O 1
ATOM 661 N N . PRO A 1 84 ? -4.211 3.113 6.119 1.00 51.75 84 PRO A N 1
ATOM 662 C CA . PRO A 1 84 ? -4.334 1.651 6.015 1.00 51.75 84 PRO A CA 1
ATOM 663 C C . PRO A 1 84 ? -5.398 1.239 4.984 1.00 51.75 84 PRO A C 1
ATOM 665 O O . PRO A 1 84 ? -6.258 2.041 4.609 1.00 51.75 84 PRO A O 1
ATOM 668 N N . ALA A 1 85 ? -4.969 0.620 4.082 1.00 52.78 85 ALA A N 1
ATOM 669 C CA . ALA A 1 85 ? -5.716 -0.424 3.337 1.00 52.78 85 ALA A CA 1
ATOM 670 C C . ALA A 1 85 ? -7.185 -0.038 3.181 1.00 52.78 85 ALA A C 1
ATOM 672 O O . ALA A 1 85 ? -7.864 0.314 4.148 1.00 52.78 85 ALA A O 1
ATOM 673 N N . GLY A 1 86 ? -7.419 1.017 2.450 1.00 61.19 86 GLY A N 1
ATOM 674 C CA . GLY A 1 86 ? -8.700 1.093 1.709 1.00 61.19 86 GLY A CA 1
ATOM 675 C C . GLY A 1 86 ? -9.778 1.827 2.519 1.00 61.19 86 GLY A C 1
ATOM 676 O O . GLY A 1 86 ? -10.758 2.301 1.941 1.00 61.19 86 GLY A O 1
ATOM 677 N N . CYS A 1 87 ? -9.481 2.175 3.982 1.00 62.56 87 CYS A N 1
ATOM 678 C CA . CYS A 1 87 ? -10.514 2.929 4.703 1.00 62.56 87 CYS A CA 1
ATOM 679 C C . CYS A 1 87 ? -9.860 3.887 5.692 1.00 62.56 87 CYS A C 1
ATOM 681 O O . CYS A 1 87 ? -8.772 3.619 6.206 1.00 62.56 87 CYS A O 1
ATOM 683 N N . ASP A 1 88 ? -10.261 5.025 5.821 1.00 67.94 88 ASP A N 1
ATOM 684 C CA . ASP A 1 88 ? -9.753 6.045 6.750 1.00 67.94 88 ASP A CA 1
ATOM 685 C C . ASP A 1 88 ? -10.858 6.478 7.724 1.00 67.94 88 ASP A C 1
ATOM 687 O O . ASP A 1 88 ? -12.049 6.325 7.446 1.00 67.94 88 ASP A O 1
ATOM 691 N N . VAL A 1 89 ? -10.330 6.790 8.975 1.00 76.62 89 VAL A N 1
ATOM 692 C CA . VAL A 1 89 ? -11.336 7.244 9.969 1.00 76.62 89 VAL A CA 1
ATOM 693 C C . VAL A 1 89 ? -11.273 8.770 10.084 1.00 76.62 89 VAL A C 1
ATOM 695 O O . VAL A 1 89 ? -10.279 9.398 9.713 1.00 76.62 89 VAL A O 1
ATOM 698 N N . SER A 1 90 ? -12.504 9.389 10.458 1.00 78.25 90 SER A N 1
ATOM 699 C CA . SER A 1 90 ? -12.614 10.867 10.451 1.00 78.25 90 SER A CA 1
ATOM 700 C C . SER A 1 90 ? -11.722 11.471 11.541 1.00 78.25 90 SER A C 1
ATOM 702 O O . SER A 1 90 ? -11.240 12.595 11.384 1.00 78.25 90 SER A O 1
ATOM 704 N N . ALA A 1 91 ? -11.393 10.681 12.613 1.00 76.19 91 ALA A N 1
ATOM 705 C CA . ALA A 1 91 ? -10.509 11.192 13.680 1.00 76.19 91 ALA A CA 1
ATOM 706 C C . ALA A 1 91 ? -9.956 10.007 14.483 1.00 76.19 91 ALA A C 1
ATOM 708 O O . ALA A 1 91 ? -10.642 9.007 14.705 1.00 76.19 91 ALA A O 1
ATOM 709 N N . ARG A 1 92 ? -8.686 10.087 14.831 1.00 75.00 92 ARG A N 1
ATOM 710 C CA . ARG A 1 92 ? -8.019 8.985 15.575 1.00 75.00 92 ARG A CA 1
ATOM 711 C C . ARG A 1 92 ? -8.118 9.222 17.081 1.00 75.00 92 ARG A C 1
ATOM 713 O O . ARG A 1 92 ? -8.061 8.266 17.856 1.00 75.00 92 ARG A O 1
ATOM 720 N N . ASP A 1 93 ? -8.209 10.525 17.347 1.00 76.81 93 ASP A N 1
ATOM 721 C CA . ASP A 1 93 ? -8.517 10.832 18.762 1.00 76.81 93 ASP A CA 1
ATOM 722 C C . ASP A 1 93 ? -9.816 11.648 18.847 1.00 76.81 93 ASP A C 1
ATOM 724 O O . ASP A 1 93 ? -9.923 12.742 18.289 1.00 76.81 93 ASP A O 1
ATOM 728 N N . VAL A 1 94 ? -10.795 11.039 19.516 1.00 76.56 94 VAL A N 1
ATOM 729 C CA . VAL A 1 94 ? -12.113 11.710 19.599 1.00 76.56 94 VAL A CA 1
ATOM 730 C C . VAL A 1 94 ? -12.386 12.047 21.071 1.00 76.56 94 VAL A C 1
ATOM 732 O O . VAL A 1 94 ? -12.219 11.212 21.964 1.00 76.56 94 VAL A O 1
ATOM 735 N N . THR A 1 95 ? -12.616 13.368 21.299 1.00 81.25 95 THR A N 1
ATOM 736 C CA . THR A 1 95 ? -13.020 13.794 22.657 1.00 81.25 95 THR A CA 1
ATOM 737 C C . THR A 1 95 ? -14.501 14.199 22.653 1.00 81.25 95 THR A C 1
ATOM 739 O O . THR A 1 95 ? -14.955 14.954 21.791 1.00 81.25 95 THR A O 1
ATOM 742 N N . VAL A 1 96 ? -15.232 13.592 23.566 1.00 80.81 96 VAL A N 1
ATOM 743 C CA . VAL A 1 96 ? -16.676 13.913 23.630 1.00 80.81 96 VAL A CA 1
ATOM 744 C C . VAL A 1 96 ? -17.009 14.342 25.066 1.00 80.81 96 VAL A C 1
ATOM 746 O O . VAL A 1 96 ? -16.434 13.840 26.034 1.00 80.81 96 VAL A O 1
ATOM 749 N N . THR A 1 97 ? -17.852 15.348 25.105 1.00 82.69 97 THR A N 1
ATOM 750 C CA . THR A 1 97 ? -18.342 15.781 26.432 1.00 82.69 97 THR A CA 1
ATOM 751 C C . THR A 1 97 ? -19.809 15.361 26.613 1.00 82.69 97 THR A C 1
ATOM 753 O O . THR A 1 97 ? -20.688 15.763 25.848 1.00 82.69 97 THR A O 1
ATOM 756 N N . LEU A 1 98 ? -19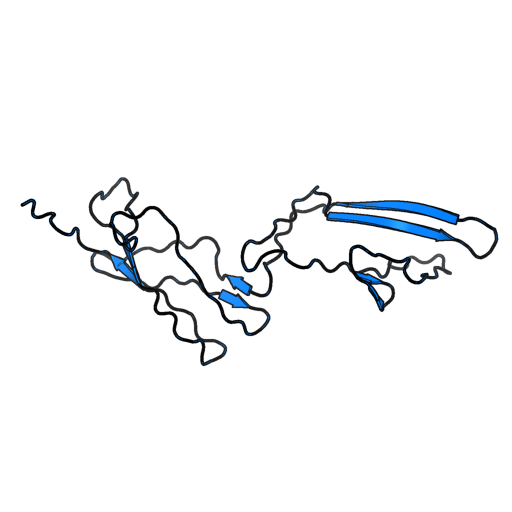.970 14.492 27.659 1.00 79.62 98 LEU A N 1
ATOM 757 C CA . LEU A 1 98 ? -21.337 13.964 27.882 1.00 79.62 98 LEU A CA 1
ATOM 758 C C . LEU A 1 98 ? -22.173 14.991 28.656 1.00 79.62 98 LEU A C 1
ATOM 760 O O . LEU A 1 98 ? -21.643 15.787 29.434 1.00 79.62 98 LEU A O 1
ATOM 764 N N . PRO A 1 99 ? -23.511 15.120 28.284 1.00 79.88 99 PRO A N 1
ATOM 765 C CA . PRO A 1 99 ? -24.402 15.947 29.114 1.00 79.88 99 PRO A CA 1
ATOM 766 C C . PRO A 1 99 ? -24.550 15.378 30.533 1.00 79.88 99 PRO A C 1
ATOM 768 O O . PRO A 1 99 ? -24.025 14.305 30.840 1.00 79.88 99 PRO A O 1
ATOM 771 N N . ASP A 1 100 ? -25.26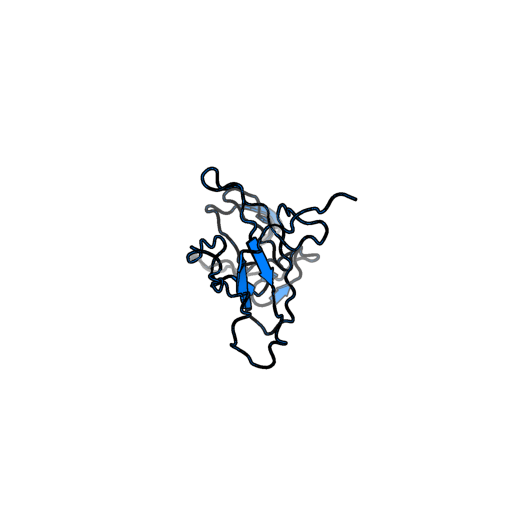6 16.268 31.375 1.00 79.25 100 ASP A N 1
ATOM 772 C CA . ASP A 1 100 ? -25.436 15.800 32.772 1.00 79.25 100 ASP A CA 1
ATOM 773 C C . ASP A 1 100 ? -26.239 14.489 32.818 1.00 79.25 100 ASP A C 1
ATOM 775 O O . ASP A 1 100 ? -27.154 14.271 32.021 1.00 79.25 100 ASP A O 1
ATOM 779 N N . TYR A 1 101 ? -25.726 13.637 33.678 1.00 70.31 101 TYR A N 1
ATOM 780 C CA . TYR A 1 101 ? -26.443 12.356 33.848 1.00 70.31 101 TYR A CA 1
ATOM 781 C C . TYR A 1 101 ? -27.924 12.609 34.187 1.00 70.31 101 TYR A C 1
ATOM 783 O O . TYR A 1 101 ? -28.254 13.470 35.006 1.00 70.31 101 TYR A O 1
ATOM 791 N N . PRO A 1 102 ? -28.573 11.578 33.419 1.00 75.81 102 PRO A N 1
ATOM 792 C CA . PRO A 1 102 ? -28.321 10.389 32.576 1.00 75.81 102 PRO A CA 1
ATOM 793 C C . PRO A 1 102 ? -28.350 10.738 31.084 1.00 75.81 102 PRO A C 1
ATOM 795 O O . PRO A 1 102 ? -28.940 10.003 30.288 1.00 75.81 102 PRO A O 1
ATOM 798 N N . GLY A 1 103 ? -27.783 11.853 30.739 1.00 71.88 103 GLY A N 1
ATOM 799 C CA . GLY A 1 103 ? -27.824 12.282 29.326 1.00 71.88 103 GLY A CA 1
ATOM 800 C C . GLY A 1 103 ? -26.879 11.430 28.461 1.00 71.88 103 GLY A C 1
ATOM 801 O O . GLY A 1 103 ? -25.964 10.775 28.965 1.00 71.88 103 GLY A O 1
ATOM 802 N N . SER A 1 104 ? -27.264 11.233 27.091 1.00 75.25 104 SER A N 1
ATOM 803 C CA . SER A 1 104 ? -26.420 10.451 26.157 1.00 75.25 104 SER A CA 1
ATOM 804 C C . SER A 1 104 ? -26.053 11.312 24.944 1.00 7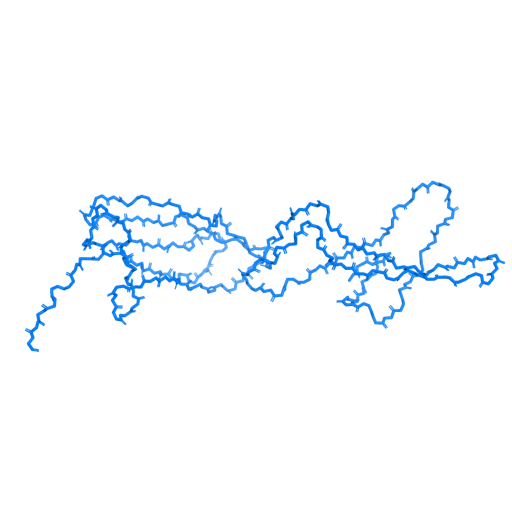5.25 104 SER A C 1
ATOM 806 O O . SER A 1 104 ? -26.700 12.324 24.663 1.00 75.25 104 SER A O 1
ATOM 808 N N . MET A 1 105 ? -24.928 10.863 24.366 1.00 73.19 105 MET A N 1
ATOM 809 C CA . MET A 1 105 ? -24.489 11.588 23.153 1.00 73.19 105 MET A CA 1
ATOM 810 C C . MET A 1 105 ? -23.892 10.591 22.152 1.00 73.19 105 MET A C 1
ATOM 812 O O . MET A 1 105 ? -23.322 9.568 22.535 1.00 73.19 105 MET A O 1
ATOM 816 N N . ALA A 1 106 ? -24.093 11.066 20.844 1.00 77.06 106 ALA A N 1
ATOM 817 C CA . ALA A 1 106 ? -23.482 10.226 19.788 1.00 77.06 106 ALA A CA 1
ATOM 818 C C . ALA A 1 106 ? -21.997 10.585 19.605 1.00 77.06 106 ALA A C 1
ATOM 820 O O . ALA A 1 106 ? -21.601 11.746 19.727 1.00 77.06 106 ALA A O 1
ATOM 821 N N . VAL A 1 107 ? -21.167 9.529 19.257 1.00 77.88 107 VAL A N 1
ATOM 822 C CA . VAL A 1 107 ? -19.731 9.762 19.010 1.00 77.88 107 VAL A CA 1
ATOM 823 C C . VAL A 1 107 ? -19.535 10.041 17.509 1.00 77.88 107 VAL A C 1
ATOM 825 O O . VAL A 1 107 ? -19.893 9.228 16.654 1.00 77.88 107 VAL A O 1
ATOM 828 N N . PRO A 1 108 ? -19.038 11.246 17.367 1.00 80.56 108 PRO A N 1
ATOM 829 C CA . PRO A 1 108 ? -18.885 11.588 15.939 1.00 80.56 108 PRO A CA 1
ATOM 830 C C . PRO A 1 108 ? -17.640 10.926 15.330 1.00 80.56 108 PRO A C 1
ATOM 832 O O . PRO A 1 108 ? -16.587 11.557 15.208 1.00 80.56 108 PRO A O 1
ATOM 835 N N . LEU A 1 109 ? -17.752 9.698 14.979 1.00 79.31 109 LEU A N 1
ATOM 836 C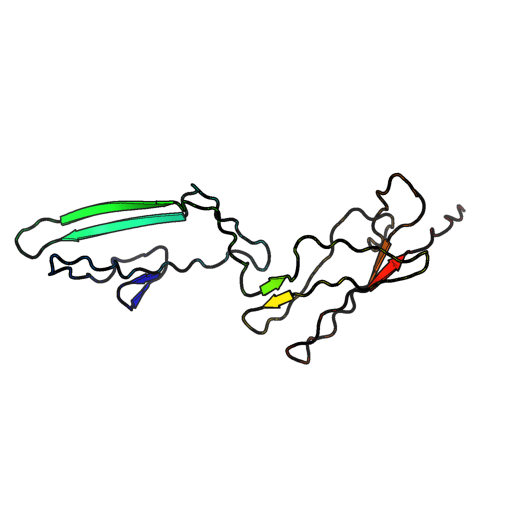 CA . LEU A 1 109 ? -16.628 8.994 14.335 1.00 79.31 109 LEU A CA 1
ATOM 837 C C . LEU A 1 109 ? -17.150 8.244 13.105 1.00 79.31 109 LEU A C 1
ATOM 839 O O . LEU A 1 109 ? -18.126 7.495 13.181 1.00 79.31 109 LEU A O 1
ATOM 843 N N . THR A 1 110 ? -16.449 8.555 11.975 1.00 79.62 110 THR A N 1
ATOM 844 C CA . THR A 1 110 ? -16.874 7.861 10.738 1.00 79.62 110 THR A CA 1
ATOM 845 C C . THR A 1 110 ? -15.656 7.185 10.100 1.00 79.62 110 THR A C 1
ATOM 847 O O . THR A 1 110 ? -14.511 7.572 10.342 1.00 79.62 110 THR A O 1
ATOM 850 N N . VAL A 1 111 ? -16.070 6.089 9.306 1.00 77.75 111 VAL A N 1
ATOM 851 C CA . VAL A 1 111 ? -14.985 5.367 8.601 1.00 77.75 111 VAL A CA 1
ATOM 852 C C . VAL A 1 111 ? -15.277 5.423 7.093 1.00 77.75 111 VAL A C 1
ATOM 854 O O . VAL A 1 111 ? -16.408 5.210 6.650 1.00 77.75 111 VAL A O 1
ATOM 857 N N . HIS A 1 112 ? -14.164 5.853 6.418 1.00 77.12 112 HIS A N 1
ATOM 858 C CA . HIS A 1 112 ? -14.290 5.882 4.946 1.00 77.12 112 HIS A CA 1
ATOM 859 C C . HIS A 1 112 ? -13.269 4.951 4.285 1.00 77.12 112 HIS A C 1
ATOM 861 O O . HIS A 1 112 ? -12.086 4.950 4.630 1.00 77.12 112 HIS A O 1
ATOM 867 N N . CYS A 1 113 ? -13.992 4.286 3.185 1.00 67.31 113 CYS A N 1
ATOM 868 C CA . CYS A 1 113 ? -13.078 3.353 2.497 1.00 67.31 113 CYS A CA 1
ATOM 869 C C . CYS A 1 113 ? -13.042 3.663 1.005 1.00 67.31 113 CYS A C 1
ATOM 871 O O . CYS A 1 113 ? -13.952 4.300 0.470 1.00 67.31 113 CYS A O 1
ATOM 873 N N . ALA A 1 114 ? -11.912 3.505 0.331 1.00 66.06 114 ALA A N 1
ATOM 874 C CA . ALA A 1 114 ? -11.704 3.717 -1.113 1.00 66.06 114 ALA A CA 1
ATOM 875 C C . ALA A 1 114 ? -12.634 2.840 -1.953 1.00 66.06 114 ALA A C 1
ATOM 877 O O . ALA A 1 114 ? -13.089 3.273 -3.014 1.00 66.06 114 ALA A O 1
ATOM 878 N N . GLN A 1 115 ? -13.046 1.637 -1.449 1.00 58.09 115 GLN A N 1
ATOM 879 C CA . GLN A 1 115 ? -14.075 0.800 -2.106 1.00 58.09 115 GLN A CA 1
ATOM 880 C C . GLN A 1 115 ? -15.018 0.212 -1.049 1.00 58.09 115 GLN A C 1
ATOM 882 O O . GLN A 1 115 ? -14.724 0.232 0.148 1.00 58.09 115 GLN A O 1
ATOM 887 N N . SER A 1 116 ? -16.290 -0.154 -1.600 1.00 65.12 116 SER A N 1
ATOM 888 C CA . SER A 1 116 ? -17.268 -0.723 -0.642 1.00 65.12 116 SER A CA 1
ATOM 889 C C . SER A 1 116 ? -16.738 -2.025 -0.020 1.00 65.12 116 SER A C 1
ATOM 891 O O . SER A 1 116 ? -16.278 -2.928 -0.721 1.00 65.12 116 SER A O 1
ATOM 893 N N . GLN A 1 117 ? -16.722 -1.979 1.361 1.00 60.91 117 GLN A N 1
ATOM 894 C CA . GLN A 1 117 ? -16.209 -3.182 2.057 1.00 60.91 117 GLN A CA 1
ATOM 895 C C . GLN A 1 117 ? -17.048 -3.444 3.312 1.00 60.91 117 GLN A C 1
ATOM 897 O O . GLN A 1 117 ? -17.709 -2.545 3.835 1.00 60.91 117 GLN A O 1
ATOM 902 N N . GLN A 1 118 ? -17.155 -4.841 3.603 1.00 66.44 118 GLN A N 1
ATOM 903 C CA . GLN A 1 118 ? -17.828 -5.186 4.873 1.00 66.44 118 GLN A CA 1
ATOM 904 C C . GLN A 1 118 ? -16.874 -4.957 6.059 1.00 66.44 118 GLN A C 1
ATOM 906 O O . GLN A 1 118 ? -15.806 -5.565 6.147 1.00 66.44 118 GLN A O 1
ATOM 911 N N . LEU A 1 119 ? -17.393 -3.973 6.933 1.00 64.75 119 LEU A N 1
ATOM 912 C CA . LEU A 1 119 ? -16.461 -3.595 8.025 1.00 64.75 119 LEU A CA 1
ATOM 913 C C . LEU A 1 119 ? -17.021 -4.082 9.364 1.00 64.75 119 LEU A C 1
ATOM 915 O O . LEU A 1 119 ? -18.236 -4.144 9.565 1.00 64.75 119 LEU A O 1
ATOM 919 N N . GLY A 1 120 ? -16.078 -4.659 10.177 1.00 72.81 120 GLY A N 1
ATOM 920 C CA . GLY A 1 120 ? -16.413 -4.956 11.590 1.00 72.81 120 GLY A CA 1
ATOM 921 C C . GLY A 1 120 ? -15.487 -4.190 12.543 1.00 72.81 120 GLY A C 1
ATOM 922 O O . GL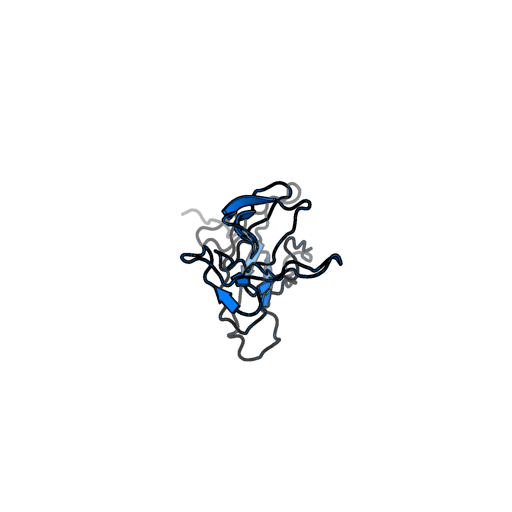Y A 1 120 ? -14.401 -3.749 12.163 1.00 72.81 120 GLY A O 1
ATOM 923 N N . TYR A 1 121 ? -16.082 -3.710 13.688 1.00 74.06 121 TYR A N 1
ATOM 924 C CA . TYR A 1 121 ? -15.186 -3.031 14.655 1.00 74.06 121 TYR A CA 1
ATOM 925 C C . TYR A 1 121 ? -15.465 -3.565 16.063 1.00 74.06 121 TYR A C 1
ATOM 927 O O . TYR A 1 121 ? -16.481 -4.219 16.307 1.00 74.06 121 TYR A O 1
ATOM 935 N N . TYR A 1 122 ? -14.331 -3.446 16.932 1.00 73.00 122 TYR A N 1
ATOM 936 C CA . TYR A 1 122 ? -14.550 -3.810 18.353 1.00 73.00 122 TYR A CA 1
ATOM 937 C C . TYR A 1 122 ? -13.952 -2.724 19.253 1.00 73.00 122 TYR A C 1
ATOM 939 O O . TYR A 1 122 ? -13.097 -1.942 18.828 1.00 73.00 122 TYR A O 1
ATOM 947 N N . LEU A 1 123 ? -14.568 -2.602 20.379 1.00 79.31 123 LEU A N 1
ATOM 948 C CA . LEU A 1 123 ? -14.079 -1.580 21.336 1.00 79.31 123 LEU A CA 1
ATOM 949 C C . LEU A 1 123 ? -13.190 -2.248 22.389 1.00 79.31 123 LEU A C 1
ATOM 951 O O . LEU A 1 123 ? -13.424 -3.390 22.792 1.00 79.31 123 LEU A O 1
ATOM 955 N N . SER A 1 124 ? -12.135 -1.490 22.706 1.00 79.25 124 SER A N 1
ATOM 956 C CA . SER A 1 124 ? -11.255 -2.064 23.753 1.00 79.25 124 SER A CA 1
ATOM 957 C C . SER A 1 124 ? -11.007 -1.017 24.846 1.00 79.25 124 SER A C 1
ATOM 959 O O . SER A 1 124 ? -11.076 0.190 24.604 1.00 79.25 124 SER A O 1
ATOM 961 N N . GLY A 1 125 ? -10.803 -1.524 26.102 1.00 82.44 125 GLY A N 1
ATOM 962 C CA . GLY A 1 125 ? -10.545 -0.648 27.269 1.00 82.44 125 GLY A CA 1
ATOM 963 C C . GLY A 1 125 ? -10.920 -1.368 28.572 1.00 82.44 125 GLY A C 1
ATOM 964 O O . GLY A 1 125 ? -11.383 -2.510 28.564 1.00 82.44 125 GLY A O 1
ATOM 965 N N . THR A 1 126 ? -10.523 -0.681 29.711 1.00 81.50 126 THR A N 1
ATOM 966 C CA . THR A 1 126 ? -10.803 -1.301 31.026 1.00 81.50 126 THR A CA 1
ATOM 967 C C . THR A 1 126 ? -12.300 -1.192 31.359 1.00 81.50 126 THR A C 1
ATOM 969 O O . THR A 1 126 ? -12.907 -0.127 31.235 1.00 81.50 126 THR A O 1
ATOM 972 N N . THR A 1 127 ? -12.922 -2.383 31.758 1.00 84.00 127 THR A N 1
ATOM 973 C CA . THR A 1 127 ? -14.383 -2.348 32.010 1.00 84.00 127 THR A CA 1
ATOM 974 C C . THR A 1 127 ? -14.655 -2.609 33.494 1.00 84.00 127 THR A C 1
ATOM 976 O O . THR A 1 127 ? -13.815 -3.160 34.208 1.00 84.00 127 THR A O 1
ATOM 979 N N . ALA A 1 128 ? -15.755 -2.082 34.008 1.00 80.12 128 ALA A N 1
ATOM 980 C CA . ALA A 1 128 ? -16.121 -2.183 35.436 1.00 80.12 128 ALA A CA 1
ATOM 981 C C . ALA A 1 128 ? -17.111 -3.326 35.674 1.00 80.12 128 ALA A C 1
ATOM 983 O O . ALA A 1 128 ? -17.299 -3.748 36.817 1.00 80.12 128 ALA A O 1
ATOM 984 N N . ASP A 1 129 ? -17.657 -3.873 34.560 1.00 77.81 129 ASP A N 1
ATOM 985 C CA . ASP A 1 129 ? -18.696 -4.908 34.781 1.00 77.81 129 ASP A CA 1
ATOM 986 C C . ASP A 1 129 ? -18.195 -6.255 34.244 1.00 77.81 129 ASP A C 1
ATOM 988 O O . ASP A 1 129 ? -17.163 -6.330 33.574 1.00 77.81 129 ASP A O 1
ATOM 992 N N . SER A 1 130 ? -18.801 -7.350 34.616 1.00 78.25 130 SER A N 1
ATOM 993 C CA . SER A 1 130 ? -18.394 -8.725 34.238 1.00 78.25 130 SER A CA 1
ATOM 994 C C . SER A 1 130 ? -18.786 -9.042 32.791 1.00 78.25 130 SER A C 1
ATOM 996 O O . SER A 1 130 ? -18.206 -9.944 32.184 1.00 78.25 130 SER A O 1
ATOM 998 N N . ALA A 1 131 ? -19.712 -8.157 32.245 1.00 80.75 131 ALA A N 1
ATOM 999 C CA . ALA A 1 131 ? -20.171 -8.391 30.853 1.00 80.75 131 ALA A CA 1
ATOM 1000 C C . ALA A 1 131 ? -19.328 -7.581 29.862 1.00 80.75 131 ALA A C 1
ATOM 1002 O O . ALA A 1 131 ? -19.567 -7.642 28.653 1.00 80.75 131 ALA A O 1
ATOM 1003 N N . ASN A 1 132 ? -18.280 -6.865 30.319 1.00 77.81 132 ASN A N 1
ATOM 1004 C CA . ASN A 1 132 ? -17.385 -6.045 29.478 1.00 77.81 132 ASN A CA 1
ATOM 1005 C C . ASN A 1 132 ? -18.165 -5.042 28.619 1.00 77.81 132 ASN A C 1
ATOM 1007 O O . ASN A 1 132 ? -17.824 -4.814 27.457 1.00 77.81 132 ASN A O 1
ATOM 1011 N N . ALA A 1 133 ? -19.182 -4.477 29.236 1.00 78.12 133 ALA A N 1
ATOM 1012 C CA . ALA A 1 133 ? -20.015 -3.536 28.440 1.00 78.12 133 ALA A CA 1
ATOM 1013 C C . ALA A 1 133 ? -19.920 -2.123 29.025 1.00 78.12 133 ALA A C 1
ATOM 1015 O O . ALA A 1 133 ? -20.349 -1.162 28.383 1.00 78.12 133 ALA A O 1
ATOM 1016 N N . ILE A 1 134 ? -19.222 -2.032 30.283 1.00 80.62 134 ILE A N 1
ATOM 1017 C CA . ILE A 1 134 ? -19.163 -0.694 30.909 1.00 80.62 134 ILE A CA 1
ATOM 1018 C C . ILE A 1 134 ? -17.688 -0.371 31.184 1.00 80.62 134 ILE A C 1
ATOM 1020 O O . ILE A 1 134 ? -17.003 -1.080 31.925 1.00 80.62 134 ILE A O 1
ATOM 1024 N N . PHE A 1 135 ? -17.303 0.748 30.518 1.00 80.38 135 PHE A N 1
ATOM 1025 C CA . PHE A 1 135 ? -15.895 1.133 30.715 1.00 80.38 135 PHE A CA 1
ATOM 1026 C C . PHE A 1 135 ? -15.739 1.902 32.037 1.00 80.38 135 PHE A C 1
ATOM 1028 O O . PHE A 1 135 ? -16.647 2.614 32.471 1.00 80.38 135 PHE A O 1
ATOM 1035 N N . THR A 1 136 ? -14.538 1.636 32.630 1.00 79.31 136 THR A N 1
ATOM 1036 C CA . THR A 1 136 ? -14.292 2.179 33.979 1.00 79.31 136 THR A CA 1
ATOM 1037 C C . THR A 1 136 ? -14.088 3.697 33.884 1.00 79.31 136 THR A C 1
ATOM 1039 O O . THR A 1 136 ? -13.504 4.205 32.924 1.00 79.31 136 THR A O 1
ATOM 1042 N N . ASN A 1 137 ? -14.665 4.436 34.874 1.00 79.81 137 ASN A N 1
ATOM 1043 C CA . ASN A 1 137 ? -14.455 5.899 34.983 1.00 79.81 137 ASN A CA 1
ATOM 1044 C C . ASN A 1 137 ? -13.072 6.206 35.580 1.00 79.81 137 ASN A C 1
ATOM 1046 O O . ASN A 1 137 ? -12.761 5.816 36.706 1.00 79.81 137 ASN A O 1
ATOM 1050 N N . THR A 1 138 ? -12.222 6.899 34.769 1.00 78.88 138 THR A N 1
ATOM 1051 C CA . THR A 1 138 ? -10.855 7.164 35.296 1.00 78.88 138 THR A CA 1
ATOM 1052 C C . THR A 1 138 ? -10.750 8.629 35.728 1.00 78.88 138 THR A C 1
ATOM 1054 O O . THR A 1 138 ? -9.652 9.110 36.017 1.00 78.88 138 THR A O 1
ATOM 1057 N N . ALA A 1 139 ? -11.877 9.353 35.823 1.00 74.69 139 ALA A N 1
ATOM 1058 C CA . ALA A 1 139 ? -11.840 10.776 36.212 1.00 74.69 139 ALA A CA 1
ATOM 1059 C C . ALA A 1 139 ? -11.615 10.877 37.732 1.00 74.69 139 ALA A C 1
ATOM 1061 O O . ALA A 1 139 ? -12.086 10.040 38.505 1.00 74.69 139 ALA A O 1
ATOM 1062 N N . SER A 1 140 ? -10.701 11.700 38.073 1.00 68.19 140 SER A N 1
ATOM 1063 C CA . SER A 1 140 ? -10.301 11.857 39.494 1.00 68.19 140 SER A CA 1
ATOM 1064 C C . SER A 1 140 ? -11.365 12.634 40.278 1.00 68.19 140 SER A C 1
ATOM 1066 O O . SER A 1 140 ? -11.490 12.447 41.490 1.00 68.19 140 SER A O 1
ATOM 1068 N N . ALA A 1 141 ? -12.439 13.279 39.547 1.00 60.31 141 ALA A N 1
ATOM 1069 C CA . ALA A 1 141 ? -13.348 14.239 40.217 1.00 60.31 141 ALA A CA 1
ATOM 1070 C C . ALA A 1 141 ? -14.751 13.641 40.359 1.00 60.31 141 ALA A C 1
ATOM 1072 O O . ALA A 1 141 ? -15.534 14.102 41.193 1.00 60.31 141 ALA A O 1
ATOM 1073 N N . SER A 1 142 ? -15.025 12.282 39.919 1.00 57.72 142 SER A N 1
ATOM 1074 C CA . SER A 1 142 ? -16.363 11.708 40.193 1.00 57.72 142 SER A CA 1
ATOM 1075 C C . SER A 1 142 ? -16.287 10.179 40.066 1.00 57.72 142 SER A C 1
ATOM 1077 O O . SER A 1 142 ? -16.464 9.620 38.983 1.00 57.72 142 SER A O 1
ATOM 1079 N N . PRO A 1 143 ? -15.927 9.426 41.132 1.00 53.00 143 PRO A N 1
ATOM 1080 C CA . PRO A 1 143 ? -15.584 7.991 41.156 1.00 53.00 143 PRO A CA 1
ATOM 1081 C C . PRO A 1 143 ? -16.835 7.107 41.105 1.00 53.00 143 PRO A C 1
ATOM 1083 O O . PRO A 1 143 ? -16.716 5.896 40.898 1.00 53.00 143 PRO A O 1
ATOM 1086 N N . GLY A 1 144 ? -18.072 7.578 40.553 1.00 53.38 144 GLY A N 1
ATOM 1087 C CA . GLY A 1 144 ? -19.190 6.626 40.777 1.00 53.38 144 GLY A CA 1
ATOM 1088 C C . GLY A 1 144 ? -20.003 6.421 39.498 1.00 53.38 144 GLY A C 1
ATOM 1089 O O . GLY A 1 144 ? -20.853 5.529 39.456 1.00 53.38 144 GLY A O 1
ATOM 1090 N N . ALA A 1 145 ? -19.527 6.922 38.234 1.00 57.09 145 ALA A N 1
ATOM 1091 C CA . ALA A 1 145 ? -20.416 6.678 37.066 1.00 57.09 145 ALA A CA 1
ATOM 1092 C C . ALA A 1 145 ? -19.590 6.129 35.898 1.00 57.09 145 ALA A C 1
ATOM 1094 O O . ALA A 1 145 ? -18.444 6.528 35.678 1.00 57.09 145 ALA A O 1
ATOM 1095 N N . GLY A 1 146 ? -19.817 4.755 35.556 1.00 53.81 146 GLY A N 1
ATOM 1096 C CA . GLY A 1 146 ? -19.203 4.081 34.388 1.00 53.81 146 GLY A CA 1
ATOM 1097 C C . GLY A 1 146 ? -19.960 4.396 33.086 1.00 53.81 146 GLY A C 1
ATOM 1098 O O . GLY A 1 146 ? -20.980 5.089 33.088 1.00 53.81 146 GLY A O 1
ATOM 1099 N N . ASP A 1 147 ? -19.240 4.435 31.963 1.00 57.12 147 ASP A N 1
ATOM 1100 C CA . ASP A 1 147 ? -19.822 4.737 30.633 1.00 57.12 147 ASP A CA 1
ATOM 1101 C C . ASP A 1 147 ? -20.145 3.446 29.871 1.00 57.12 147 ASP A C 1
ATOM 1103 O O . ASP A 1 147 ? -19.365 2.491 29.871 1.00 57.12 147 ASP A O 1
ATOM 1107 N N . ARG A 1 148 ? -21.496 3.265 29.503 1.00 52.41 148 ARG A N 1
ATOM 1108 C CA . ARG A 1 148 ? -21.893 2.125 28.642 1.00 52.41 148 ARG A CA 1
ATOM 1109 C C . ARG A 1 148 ? -22.005 2.563 27.179 1.00 52.41 148 ARG A C 1
ATOM 1111 O O . ARG A 1 148 ? -22.538 3.631 26.869 1.00 52.41 148 ARG A O 1
ATOM 1118 N N . ARG A 1 149 ? -21.311 1.647 26.322 1.00 55.06 149 ARG A N 1
ATOM 1119 C CA . ARG A 1 149 ? -21.469 1.970 24.884 1.00 55.06 149 ARG A CA 1
ATOM 1120 C C . ARG A 1 149 ? -22.283 0.876 24.195 1.00 55.06 149 ARG A C 1
ATOM 1122 O O . ARG A 1 149 ? -22.136 -0.313 24.486 1.00 55.06 149 ARG A O 1
ATOM 1129 N N . SER A 1 150 ? -23.446 1.195 23.498 1.00 47.88 150 SER A N 1
ATOM 1130 C CA . SER A 1 150 ? -24.177 0.228 22.646 1.00 47.88 150 SER A CA 1
ATOM 1131 C C . SER A 1 150 ? -23.981 0.574 21.165 1.00 47.88 150 SER A C 1
ATOM 1133 O O . SER A 1 150 ? -23.968 1.743 20.775 1.00 47.88 150 SER A O 1
ATOM 1135 N N . ALA A 1 151 ? -23.272 -0.396 20.413 1.00 43.53 151 ALA A N 1
ATOM 1136 C CA . ALA A 1 151 ? -23.041 -0.185 18.961 1.00 43.53 151 ALA A CA 1
ATOM 1137 C C . ALA A 1 151 ? -24.104 -0.934 18.151 1.00 43.53 151 ALA A C 1
ATOM 1139 O O . ALA A 1 151 ? -24.486 -2.060 18.480 1.00 43.53 151 ALA A O 1
ATOM 1140 N N . ASP A 1 152 ? -25.133 -0.240 17.483 1.00 40.44 152 ASP A N 1
ATOM 1141 C CA . ASP A 1 152 ? -26.020 -0.894 16.481 1.00 40.44 152 ASP A CA 1
ATOM 1142 C C . ASP A 1 152 ? -25.353 -0.895 15.101 1.00 40.44 152 ASP A C 1
ATOM 1144 O O . ASP A 1 152 ? -24.778 0.104 14.664 1.00 40.44 152 ASP A O 1
ATOM 1148 N N . ALA A 1 153 ? -24.718 -2.109 14.645 1.00 35.81 153 ALA A N 1
ATOM 1149 C CA . ALA A 1 153 ? -24.166 -2.254 13.272 1.00 35.81 153 ALA A CA 1
ATOM 1150 C C . ALA A 1 153 ? -25.296 -2.301 12.236 1.00 35.81 153 ALA A C 1
ATOM 1152 O O . ALA A 1 153 ? -26.233 -3.096 12.343 1.00 35.81 153 ALA A O 1
ATOM 1153 N N . GLN A 1 154 ? -25.900 -1.136 11.834 1.00 34.94 154 GLN A N 1
ATOM 1154 C CA . GLN A 1 154 ? -26.863 -1.237 10.705 1.00 34.94 154 GLN A CA 1
ATOM 1155 C C . GLN A 1 154 ? -26.121 -1.572 9.407 1.00 34.94 154 GLN A C 1
ATOM 1157 O O . GLN A 1 154 ? -24.984 -1.149 9.191 1.00 34.94 154 GLN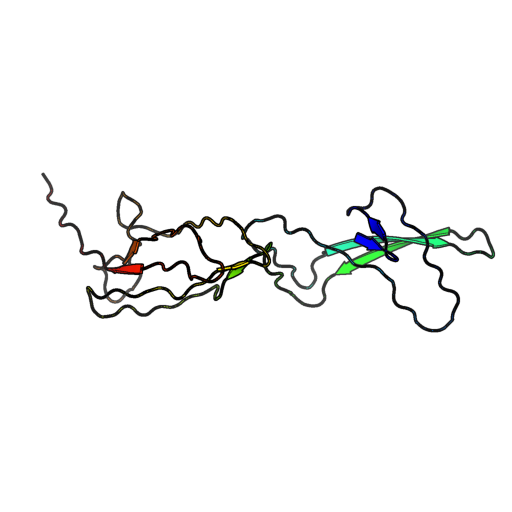 A O 1
ATOM 1162 N N . ARG A 1 155 ? -26.198 -2.926 8.943 1.00 36.66 155 ARG A N 1
ATOM 1163 C CA . ARG A 1 155 ? -25.969 -3.379 7.555 1.00 36.66 155 ARG A CA 1
ATOM 1164 C C . ARG A 1 155 ? -26.006 -2.207 6.566 1.00 36.66 155 ARG A C 1
ATOM 1166 O O . ARG A 1 155 ? -26.835 -1.301 6.678 1.00 36.66 155 ARG A O 1
ATOM 1173 N N . GLN A 1 156 ? -24.832 -1.481 6.313 1.00 41.09 156 GLN A N 1
ATOM 1174 C CA . GLN A 1 156 ? -24.663 -0.487 5.227 1.00 41.09 156 GLN A CA 1
ATOM 1175 C C . GLN A 1 156 ? -25.495 -0.862 3.994 1.00 41.09 156 GLN A C 1
ATOM 1177 O O . GLN A 1 156 ? -25.225 -1.855 3.316 1.00 41.09 156 GLN A O 1
ATOM 1182 N N . ARG A 1 157 ? -26.838 -0.938 4.054 1.00 36.19 157 ARG A N 1
ATOM 1183 C CA . ARG A 1 157 ? -27.609 -1.144 2.806 1.00 36.19 157 ARG A CA 1
ATOM 1184 C C . ARG A 1 157 ? -27.618 0.147 1.986 1.00 36.19 157 ARG A C 1
ATOM 1186 O O . ARG A 1 157 ? -27.728 0.091 0.759 1.00 36.19 157 ARG A O 1
ATOM 1193 N N . ARG A 1 158 ? -26.703 1.234 2.229 1.00 35.91 158 ARG A N 1
ATOM 1194 C CA . ARG A 1 158 ? -26.742 2.382 1.298 1.00 35.91 158 ARG A CA 1
ATOM 1195 C C . ARG A 1 158 ? -25.407 3.136 1.375 1.00 35.91 158 ARG A C 1
ATOM 1197 O O . ARG A 1 158 ? -24.831 3.308 2.452 1.00 35.91 158 ARG A O 1
ATOM 1204 N N . PRO A 1 159 ? -24.656 3.209 0.265 1.00 35.97 159 PRO A N 1
ATOM 1205 C CA . PRO A 1 159 ? -23.412 3.994 0.191 1.00 35.97 159 PRO A CA 1
ATOM 1206 C C . PRO A 1 159 ? -23.617 5.431 0.702 1.00 35.97 159 PRO A C 1
ATOM 1208 O O . PRO A 1 159 ? -24.597 6.095 0.355 1.00 35.97 159 PRO A O 1
ATOM 1211 N N . GLY A 1 160 ? -23.158 5.654 2.107 1.00 41.28 160 GLY A N 1
ATOM 1212 C CA . GLY A 1 160 ? -23.061 7.055 2.595 1.00 41.28 160 GLY A CA 1
ATOM 1213 C C . GLY A 1 160 ? -23.807 7.236 3.920 1.00 41.28 160 GLY A C 1
ATOM 1214 O O . GLY A 1 160 ? -23.959 8.369 4.382 1.00 41.28 160 GLY A O 1
ATOM 1215 N N . GLU A 1 161 ? -24.245 6.102 4.635 1.00 37.34 161 GLU A N 1
ATOM 1216 C CA . GLU A 1 161 ? -24.891 6.382 5.934 1.00 37.34 161 GLU A CA 1
ATOM 1217 C C . GLU A 1 161 ? -23.912 6.039 7.075 1.00 37.34 161 GLU A C 1
ATOM 1219 O O . GLU A 1 161 ? -23.268 4.988 7.069 1.00 37.34 161 GLU A O 1
ATOM 1224 N N . PRO A 1 162 ? -23.620 6.998 8.015 1.00 39.34 162 PRO A N 1
ATOM 1225 C CA . PRO A 1 162 ? -22.666 6.922 9.130 1.00 39.34 162 PRO A CA 1
ATOM 1226 C C . PRO A 1 162 ? -23.074 5.855 10.160 1.00 39.34 162 PRO A C 1
ATOM 1228 O O . PRO A 1 162 ? -24.261 5.575 10.346 1.00 39.34 162 PRO A O 1
ATOM 1231 N N . ALA A 1 163 ? -22.175 4.810 10.372 1.00 40.44 163 ALA A N 1
ATOM 1232 C CA . ALA A 1 163 ? -22.334 3.944 11.566 1.00 40.44 163 ALA A CA 1
ATOM 1233 C C . ALA A 1 163 ? -22.364 4.792 12.850 1.00 40.44 163 ALA A C 1
ATOM 1235 O O . ALA A 1 163 ? -21.609 5.756 13.000 1.00 40.44 163 ALA A O 1
ATOM 1236 N N . ARG A 1 164 ? -23.612 4.812 13.548 1.00 41.09 164 ARG A N 1
ATOM 1237 C CA . ARG A 1 164 ? -23.796 5.707 14.722 1.00 41.09 164 ARG A CA 1
ATOM 1238 C C . ARG A 1 164 ? -23.661 4.895 16.015 1.00 41.09 164 ARG A C 1
ATOM 1240 O O . ARG A 1 164 ? -24.098 3.745 16.098 1.00 41.09 164 ARG A O 1
ATOM 1247 N N . SER A 1 165 ? -22.596 5.186 16.746 1.00 43.03 165 SER A N 1
ATOM 1248 C CA . SER A 1 165 ? -22.472 4.562 18.085 1.00 43.03 165 SER A CA 1
ATOM 1249 C C . SER A 1 165 ? -22.948 5.534 19.170 1.00 43.03 165 SER A C 1
ATOM 1251 O O . SER A 1 165 ? -22.863 6.755 19.016 1.00 43.03 165 SER A O 1
ATOM 1253 N N . ARG A 1 166 ? -23.902 5.037 20.023 1.00 42.50 166 ARG A N 1
ATOM 1254 C CA . ARG A 1 166 ? -24.482 5.895 21.081 1.00 42.50 166 ARG A CA 1
ATOM 1255 C C . ARG A 1 166 ? -23.879 5.527 22.443 1.00 42.50 166 ARG A C 1
ATOM 1257 O O . ARG A 1 166 ? -23.635 4.355 22.738 1.00 42.50 166 ARG A O 1
ATOM 1264 N N . TRP A 1 167 ? -23.525 6.654 23.293 1.00 42.12 167 TRP A N 1
ATOM 1265 C CA . TRP A 1 167 ? -23.000 6.418 24.657 1.00 42.12 167 TRP A CA 1
ATOM 1266 C C . TRP A 1 167 ? -24.082 6.768 25.685 1.00 42.12 167 TRP A C 1
ATOM 1268 O O . TRP A 1 167 ? -24.802 7.759 25.544 1.00 42.12 167 TRP A O 1
ATOM 1278 N N . ALA A 1 168 ? -24.177 5.851 26.674 1.00 44.06 168 ALA A N 1
ATOM 1279 C CA . ALA A 1 168 ? -25.076 6.237 27.785 1.00 44.06 168 ALA A CA 1
ATOM 1280 C C . ALA A 1 168 ? -24.371 5.937 29.117 1.00 44.06 168 ALA A C 1
ATOM 1282 O O . ALA A 1 168 ? -23.621 4.966 29.240 1.00 44.06 168 ALA A O 1
ATOM 1283 N N . PRO A 1 169 ? -24.455 6.939 30.073 1.00 43.62 169 PRO A N 1
ATOM 1284 C CA . PRO A 1 169 ? -23.980 6.625 31.428 1.00 43.62 169 PRO A CA 1
ATOM 1285 C C . PRO A 1 169 ? -24.846 5.546 32.100 1.00 43.62 169 PRO A C 1
ATOM 1287 O O . PRO A 1 169 ? -26.030 5.398 31.786 1.00 43.62 169 PRO A O 1
ATOM 1290 N N . SER A 1 170 ? -24.092 4.400 32.630 1.00 46.56 170 SER A N 1
ATOM 1291 C CA . SER A 1 170 ? -24.884 3.331 33.288 1.00 46.56 170 SER A CA 1
ATOM 1292 C C . SER A 1 170 ? -24.754 3.462 34.810 1.00 46.56 170 SER A C 1
ATOM 1294 O O . SER A 1 170 ? -23.730 3.912 35.329 1.00 46.56 170 SER A O 1
ATOM 1296 N N . ALA A 1 171 ? -25.991 3.561 35.523 1.00 41.19 171 ALA A N 1
ATOM 1297 C CA . ALA A 1 171 ? -26.086 3.646 36.997 1.00 41.19 171 ALA A CA 1
ATOM 1298 C C . ALA A 1 171 ? -25.387 2.445 37.657 1.00 41.19 171 ALA A C 1
ATOM 1300 O O . ALA A 1 171 ? -25.293 1.363 37.074 1.00 41.19 171 ALA A O 1
ATOM 1301 N N . PRO A 1 172 ? -24.710 2.619 38.865 1.00 40.75 172 PRO A N 1
ATOM 1302 C CA . PRO A 1 172 ? -24.144 1.517 39.659 1.00 40.75 172 PRO A CA 1
ATOM 1303 C C . PRO A 1 172 ? -25.222 0.507 40.083 1.00 40.75 172 PRO A C 1
ATOM 1305 O O . PRO A 1 172 ? -26.385 0.867 40.283 1.00 40.75 172 PRO A O 1
ATOM 1308 N N . ARG A 1 173 ? -25.154 -0.803 39.549 1.00 37.28 173 ARG A N 1
ATOM 1309 C CA . ARG A 1 173 ? -26.012 -1.877 40.114 1.00 37.28 173 ARG A CA 1
ATOM 1310 C C . ARG A 1 173 ? -25.611 -2.175 41.562 1.00 37.28 173 ARG A C 1
ATOM 1312 O O . ARG A 1 173 ? -24.431 -2.150 41.919 1.00 37.28 173 ARG A O 1
ATOM 1319 N N . ARG A 1 174 ? -26.400 -1.616 42.621 1.00 32.03 174 ARG A N 1
ATOM 1320 C CA . ARG A 1 174 ? -26.401 -2.035 44.040 1.00 32.03 174 ARG A CA 1
ATOM 1321 C C . ARG A 1 174 ? -26.202 -3.549 44.180 1.00 32.03 174 ARG A C 1
ATOM 1323 O O . ARG A 1 174 ? -26.866 -4.346 43.513 1.00 32.03 174 ARG A O 1
ATOM 1330 N N . SER A 1 175 ? -24.926 -4.036 44.333 1.00 32.19 175 SER A N 1
ATOM 1331 C CA . SER A 1 175 ? -24.540 -5.381 44.822 1.00 32.19 175 SER A CA 1
ATOM 1332 C C . SER A 1 175 ? -25.369 -5.780 46.049 1.00 32.19 175 SER A C 1
ATOM 1334 O O . SER A 1 175 ? -25.497 -5.022 47.012 1.00 32.19 175 SER A O 1
ATOM 1336 N N . THR A 1 176 ? -26.672 -6.280 45.913 1.00 34.28 176 THR A N 1
ATOM 1337 C CA . THR A 1 176 ? -27.267 -6.980 47.084 1.00 34.28 176 THR A CA 1
ATOM 1338 C C . THR A 1 176 ? -26.534 -8.304 47.330 1.00 34.28 176 THR A C 1
ATOM 1340 O O . THR A 1 176 ? -26.200 -9.035 46.395 1.00 34.28 176 THR A O 1
ATOM 1343 N N . SER A 1 177 ? -25.486 -8.208 48.229 1.00 36.72 177 SER A N 1
ATOM 1344 C CA . SER A 1 177 ? -24.939 -9.335 49.020 1.00 36.72 177 SER A CA 1
ATOM 1345 C C . SER A 1 177 ? -26.063 -10.184 49.628 1.00 36.72 177 SER A C 1
ATOM 1347 O O . SER A 1 177 ? -27.038 -9.663 50.173 1.00 36.72 177 SER A O 1
ATOM 1349 N N . ALA A 1 178 ? -26.461 -11.386 48.994 1.00 34.91 178 ALA A N 1
ATOM 1350 C CA . ALA A 1 178 ? -26.770 -12.501 49.924 1.00 34.91 178 ALA A CA 1
ATOM 1351 C C . ALA A 1 178 ? -25.770 -13.646 49.703 1.00 34.91 178 ALA A C 1
ATOM 1353 O O . ALA A 1 178 ? -25.368 -13.938 48.574 1.00 34.91 178 ALA A O 1
#

Sequence (178 aa):
MKYNGTSYPFPTTTETARVIYDSRTDKPWPAVLYLTPVSTAGGVAITAGSLIAVLILHQTNNYNSDSFQFIWKFTPTTTWWSPPAGCDVSARDVTVTLPDYPGSMAVPLTVHCAQSQQLGYYLSGTTADSANAIFTNTASASPGAGDRRSADAQRQRRPGEPARSRWAPSAPRRSTSA

Foldseek 3Di:
DAAPNDDADPVHPDDDDDDDDDDPDDDDGRDDDDDAFPDPADWDWQAAFDWDDKDKDWDDDDPDGDIDIDIDTDGHRHTDTDGGDFKAKPDPDFDDDAPDPQGKDKTPMFMGGNDDDDDDDDDDADADDPVRQWHADPDPPDRFKTKGKDFDPPPCPDPPDGRIIMIGIDGDDPPPDD

Radius of gyration: 26.76 Å; chains: 1; bounding box: 60×28×77 Å

Organism: Klebsiella pneumoniae (NCBI:txid573)

Secondary structure (DSSP, 8-state):
-EETTEE--SS-SS--------SSS-----EEPPPPPS-SS---EE-TT---EEEEEEEE-SSS--EEEEEEEE--SS-EEPPPTTEEES-SS----PPSTT--EE----EEESS---------S-BSSTTS-EEPP--SS-TT-EEEEEE------STT----EEEEEEP-------